Protein AF-A0A921KPH4-F1 (afdb_monomer_lite)

Radius of gyration: 18.88 Å; chains: 1; bounding box: 56×24×43 Å

Foldseek 3Di:
DVVVVVCCLPPVCCVVPVPQNDWDKAWADDDPPDADEDAFFDKDWFAWAWDQDPVRGIYIYGQDDDDCVSNVVGQKIWIGTHHYPPDPPDDDDDDDDDDDDDDPPPPPDDPGDMIIMTTD

pLDDT: mean 77.45, std 20.92, range [30.66, 96.31]

Structure (mmCIF, N/CA/C/O backbone):
data_AF-A0A921KPH4-F1
#
_entry.id   AF-A0A921KPH4-F1
#
loop_
_atom_site.group_PDB
_atom_site.id
_atom_site.type_symbol
_atom_site.label_atom_id
_atom_site.label_alt_id
_atom_site.label_comp_id
_atom_site.label_asym_id
_atom_site.label_entity_id
_atom_site.label_seq_id
_atom_site.pdbx_PDB_ins_code
_atom_site.Cartn_x
_atom_site.Cartn_y
_atom_site.Cartn_z
_atom_site.occupan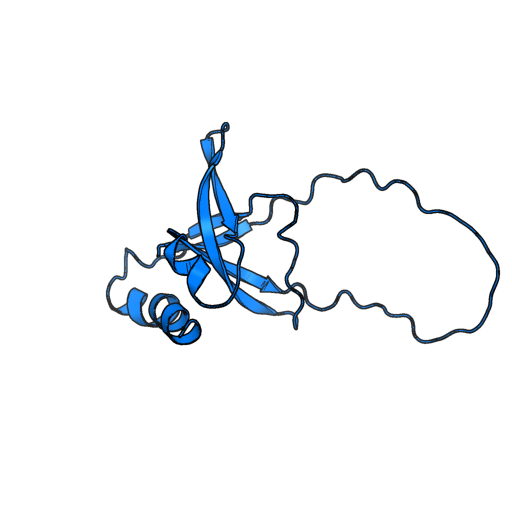cy
_atom_site.B_iso_or_equiv
_atom_site.auth_seq_id
_atom_site.auth_comp_id
_atom_site.auth_asym_id
_atom_site.auth_atom_id
_atom_site.pdbx_PDB_model_num
ATOM 1 N N . PRO A 1 1 ? 4.301 -9.906 -10.814 1.00 89.31 1 PRO A N 1
ATOM 2 C CA . PRO A 1 1 ? 2.930 -9.471 -10.438 1.00 89.31 1 PRO A CA 1
ATOM 3 C C . PRO A 1 1 ? 2.886 -8.147 -9.652 1.00 89.31 1 PRO A C 1
ATOM 5 O O . PRO A 1 1 ? 2.139 -7.268 -10.050 1.00 89.31 1 PRO A O 1
ATOM 8 N N . VAL A 1 2 ? 3.685 -7.966 -8.587 1.00 93.19 2 VAL A N 1
ATOM 9 C CA . VAL A 1 2 ? 3.639 -6.737 -7.756 1.00 93.19 2 VAL A CA 1
ATOM 10 C C . VAL A 1 2 ? 3.922 -5.466 -8.567 1.00 93.19 2 VAL A C 1
ATOM 12 O O . VAL A 1 2 ? 3.194 -4.497 -8.426 1.00 93.19 2 VAL A O 1
ATOM 15 N N . GLY A 1 3 ? 4.911 -5.482 -9.469 1.00 94.12 3 GLY A N 1
ATOM 16 C CA . GLY A 1 3 ? 5.204 -4.319 -10.318 1.00 94.12 3 GLY A CA 1
ATOM 17 C C . GLY A 1 3 ? 4.025 -3.881 -11.198 1.00 94.12 3 GLY A C 1
ATOM 18 O O . GLY A 1 3 ? 3.808 -2.689 -11.359 1.00 94.12 3 GLY A O 1
ATOM 19 N N . ALA A 1 4 ? 3.221 -4.825 -11.699 1.00 95.94 4 ALA A N 1
ATOM 20 C CA . ALA A 1 4 ? 2.027 -4.510 -12.487 1.00 95.94 4 ALA A CA 1
ATOM 21 C C . ALA A 1 4 ? 0.915 -3.892 -11.625 1.00 95.94 4 ALA A C 1
ATOM 23 O O . ALA A 1 4 ? 0.298 -2.918 -12.041 1.00 95.94 4 ALA A O 1
ATOM 24 N N . LEU A 1 5 ? 0.708 -4.408 -10.406 1.00 95.25 5 LEU A N 1
ATOM 25 C CA . LEU A 1 5 ? -0.206 -3.811 -9.426 1.00 95.25 5 LEU A CA 1
ATOM 26 C C . LEU A 1 5 ? 0.207 -2.364 -9.123 1.00 95.25 5 LEU A C 1
ATOM 28 O O . LEU A 1 5 ? -0.588 -1.443 -9.265 1.00 95.25 5 LEU A O 1
ATOM 32 N N . VAL A 1 6 ? 1.474 -2.157 -8.763 1.00 94.00 6 VAL A N 1
ATOM 33 C CA . VAL A 1 6 ? 2.022 -0.827 -8.461 1.00 94.00 6 VAL A CA 1
ATOM 34 C C . VAL A 1 6 ? 1.888 0.113 -9.659 1.00 94.00 6 VAL A C 1
ATOM 36 O O . VAL A 1 6 ? 1.404 1.230 -9.503 1.00 94.00 6 VAL A O 1
ATOM 39 N N . GLY A 1 7 ? 2.238 -0.350 -10.861 1.00 94.88 7 GLY A N 1
ATOM 40 C CA . GLY A 1 7 ? 2.103 0.440 -12.083 1.00 94.88 7 GLY A CA 1
ATOM 41 C C . GLY A 1 7 ? 0.655 0.831 -12.391 1.00 94.88 7 GLY A C 1
ATOM 42 O O . GLY A 1 7 ? 0.404 1.971 -12.776 1.00 94.88 7 GLY A O 1
ATOM 43 N N . TYR A 1 8 ? -0.304 -0.071 -12.159 1.00 94.25 8 TYR A N 1
ATOM 44 C CA . TYR A 1 8 ? -1.724 0.240 -12.308 1.00 94.25 8 TYR A CA 1
ATOM 45 C C . TYR A 1 8 ? -2.150 1.379 -11.373 1.00 94.25 8 TYR A C 1
ATOM 47 O O . TYR A 1 8 ? -2.708 2.366 -11.846 1.00 94.25 8 TYR A O 1
ATOM 55 N N . HIS A 1 9 ? -1.840 1.293 -10.075 1.00 92.88 9 HIS A N 1
ATOM 56 C CA . HIS A 1 9 ? -2.249 2.317 -9.106 1.00 92.88 9 HIS A CA 1
ATOM 57 C C . HIS A 1 9 ? -1.542 3.666 -9.305 1.00 92.88 9 HIS A C 1
ATOM 59 O O . HIS A 1 9 ? -2.159 4.698 -9.061 1.00 92.88 9 HIS A O 1
ATOM 65 N N . LEU A 1 10 ? -0.281 3.675 -9.755 1.00 91.81 10 LEU A N 1
ATOM 66 C CA . LEU A 1 10 ? 0.490 4.912 -9.932 1.00 91.81 10 LEU A CA 1
ATOM 67 C C . LEU A 1 10 ? 0.229 5.626 -11.256 1.00 91.81 10 LEU A C 1
ATOM 69 O O . LEU A 1 10 ? 0.263 6.852 -11.294 1.00 91.81 10 LEU A O 1
ATOM 73 N N . PHE A 1 11 ? 0.012 4.879 -12.338 1.00 91.94 11 PHE A N 1
ATOM 74 C CA . PHE A 1 11 ? 0.042 5.456 -13.683 1.00 91.94 11 PHE A CA 1
ATOM 75 C C . PHE A 1 11 ? -1.251 5.255 -14.459 1.00 91.94 11 PHE A C 1
ATOM 77 O O . PHE A 1 11 ? -1.608 6.111 -15.258 1.00 91.94 11 PHE A O 1
ATOM 84 N N . VAL A 1 12 ? -1.964 4.149 -14.238 1.00 93.62 12 VAL A N 1
ATOM 85 C CA . VAL A 1 12 ? -3.176 3.838 -15.009 1.00 93.62 12 VAL A CA 1
ATOM 86 C C . VAL A 1 12 ? -4.416 4.387 -14.314 1.00 93.62 12 VAL A C 1
ATOM 88 O O . VAL A 1 12 ? -5.188 5.121 -14.922 1.00 93.62 12 VAL A O 1
ATOM 91 N N . ARG A 1 13 ? -4.596 4.085 -13.024 1.00 91.94 13 ARG A N 1
ATOM 92 C CA . ARG A 1 13 ? -5.779 4.482 -12.255 1.00 91.94 13 ARG A CA 1
ATOM 93 C C . ARG A 1 13 ? -6.014 6.002 -12.244 1.00 91.94 13 ARG A C 1
ATOM 95 O O . ARG A 1 13 ? -7.153 6.377 -12.502 1.00 91.94 13 ARG A O 1
ATOM 102 N N . PRO A 1 14 ? -5.006 6.883 -12.061 1.00 90.00 14 PRO A N 1
ATOM 103 C CA . PRO A 1 14 ? -5.230 8.334 -12.101 1.00 90.00 14 PRO A CA 1
ATOM 104 C C . PRO A 1 14 ? -5.730 8.865 -13.449 1.00 90.00 14 PRO A C 1
ATOM 106 O O . PRO A 1 14 ? -6.342 9.928 -13.506 1.00 90.00 14 PRO A O 1
ATOM 109 N N . LEU A 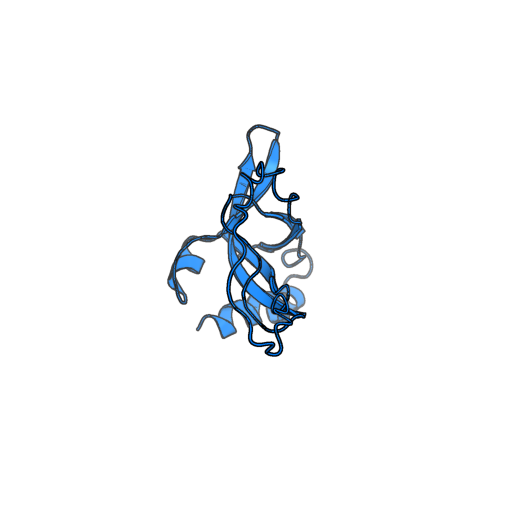1 15 ? -5.478 8.140 -14.544 1.00 90.12 15 LEU A N 1
ATOM 110 C CA . LEU A 1 15 ? -5.984 8.507 -15.868 1.00 90.12 15 LEU A CA 1
ATOM 111 C C . LEU A 1 15 ? -7.461 8.132 -16.045 1.00 90.12 15 LEU A C 1
ATOM 113 O O . LEU A 1 15 ? -8.145 8.757 -16.851 1.00 90.12 15 LEU A O 1
ATOM 117 N N . LEU A 1 16 ? -7.935 7.127 -15.304 1.00 89.94 16 LEU A N 1
ATOM 118 C CA . LEU A 1 16 ? -9.300 6.600 -15.377 1.00 89.94 16 LEU A CA 1
ATOM 119 C C . LEU A 1 16 ? -10.233 7.228 -14.333 1.00 89.94 16 LEU A C 1
ATOM 121 O O . LEU A 1 16 ? -11.399 7.471 -14.621 1.00 89.94 16 LEU A O 1
ATOM 125 N N . ASP A 1 17 ? -9.718 7.487 -13.133 1.00 82.81 17 ASP A N 1
ATOM 126 C CA . ASP A 1 17 ? -10.454 7.973 -11.967 1.00 82.81 17 ASP A CA 1
ATOM 127 C C . ASP A 1 17 ? -9.636 9.082 -11.294 1.00 82.81 17 ASP A C 1
ATOM 129 O O . ASP A 1 17 ? -8.839 8.843 -10.382 1.00 82.81 17 ASP A O 1
ATOM 133 N N . ARG A 1 18 ? -9.779 10.305 -11.823 1.00 70.44 18 ARG A N 1
ATOM 134 C CA . ARG A 1 18 ? -8.965 11.462 -11.413 1.00 70.44 18 ARG A CA 1
ATOM 135 C C . ARG A 1 18 ? -9.152 11.821 -9.941 1.00 70.44 18 ARG A C 1
ATOM 137 O O . ARG A 1 18 ? -8.191 12.251 -9.308 1.00 70.44 18 ARG A O 1
ATOM 144 N N . ASP A 1 19 ? -10.344 11.598 -9.398 1.00 69.19 19 ASP A N 1
ATOM 145 C CA . ASP A 1 19 ? -10.673 11.981 -8.027 1.00 69.19 19 ASP A CA 1
ATOM 146 C C . ASP A 1 19 ? -10.337 10.859 -7.031 1.00 69.19 19 ASP A C 1
ATOM 148 O O . ASP A 1 19 ? -9.757 11.120 -5.974 1.00 69.19 19 ASP A O 1
ATOM 152 N N . GLY A 1 20 ? -10.600 9.592 -7.378 1.00 67.12 20 GLY A N 1
ATOM 153 C CA . GLY A 1 20 ? -10.358 8.447 -6.493 1.00 67.12 20 GLY A CA 1
ATOM 154 C C . GLY A 1 20 ? -8.902 7.973 -6.399 1.00 67.12 20 GLY A C 1
ATOM 155 O O . GLY A 1 20 ? -8.600 7.103 -5.579 1.00 67.12 20 GLY A O 1
ATOM 156 N N . ALA A 1 21 ? -7.986 8.526 -7.200 1.00 70.69 21 ALA A N 1
ATOM 157 C CA . ALA A 1 21 ? -6.575 8.129 -7.232 1.00 70.69 21 ALA A CA 1
ATOM 158 C C . ALA A 1 21 ? -5.612 9.128 -6.563 1.00 70.69 21 ALA A C 1
ATOM 160 O O . ALA A 1 21 ? -4.394 8.951 -6.642 1.00 70.69 21 ALA A O 1
ATOM 161 N N . THR A 1 22 ? -6.124 10.177 -5.912 1.00 84.62 22 THR A N 1
ATOM 162 C CA . THR A 1 22 ? -5.273 11.233 -5.344 1.00 84.62 22 THR A CA 1
ATOM 163 C C . THR A 1 22 ? -4.464 10.710 -4.144 1.00 84.62 22 THR A C 1
ATOM 165 O O . THR A 1 22 ? -5.061 10.245 -3.166 1.00 84.62 22 THR A O 1
ATOM 168 N N . PRO A 1 23 ? -3.117 10.802 -4.160 1.00 89.69 23 PRO A N 1
ATOM 169 C CA . PRO A 1 23 ? -2.297 10.432 -3.012 1.00 89.69 23 PRO A CA 1
ATOM 170 C C . PRO A 1 23 ? -2.617 11.299 -1.791 1.00 89.69 23 PRO A C 1
ATOM 172 O O . PRO A 1 23 ? -2.652 12.527 -1.876 1.00 89.69 23 PRO A O 1
ATOM 175 N N . ARG A 1 24 ? -2.782 10.669 -0.628 1.00 91.50 24 ARG A N 1
ATOM 176 C CA . ARG A 1 24 ? -2.986 11.350 0.658 1.00 91.50 24 ARG A CA 1
ATOM 177 C C . ARG A 1 24 ? -1.714 11.293 1.489 1.00 91.50 24 ARG A C 1
ATOM 179 O O . ARG A 1 24 ? -1.011 10.285 1.491 1.00 91.50 24 ARG A O 1
ATOM 186 N N . ARG A 1 25 ? -1.411 12.372 2.210 1.00 92.75 25 ARG A N 1
ATOM 187 C CA . ARG A 1 25 ? -0.317 12.376 3.187 1.00 92.75 25 ARG A CA 1
ATOM 188 C C . ARG A 1 25 ? -0.826 11.832 4.516 1.00 92.75 25 ARG A C 1
ATOM 190 O O . ARG A 1 25 ? -1.861 12.288 4.987 1.00 92.75 25 ARG A O 1
ATOM 197 N N . MET A 1 26 ? -0.120 10.865 5.092 1.00 92.25 26 MET A N 1
ATOM 198 C CA . MET A 1 26 ? -0.487 10.216 6.357 1.00 92.25 26 MET A CA 1
ATOM 199 C C . MET A 1 26 ? 0.742 10.023 7.242 1.00 92.25 26 MET A C 1
ATOM 201 O O . MET A 1 26 ? 1.870 10.032 6.747 1.00 92.25 26 MET A O 1
ATOM 205 N N . LEU A 1 27 ? 0.528 9.835 8.543 1.00 92.38 27 LEU A N 1
ATOM 206 C CA . LEU A 1 27 ? 1.590 9.454 9.471 1.00 92.38 27 LEU A CA 1
ATOM 207 C C . LEU A 1 27 ? 1.837 7.946 9.393 1.00 92.38 27 LEU A C 1
ATOM 209 O O . LEU A 1 27 ? 0.893 7.158 9.354 1.00 92.38 27 LEU A O 1
ATOM 213 N N . LEU A 1 28 ? 3.103 7.545 9.375 1.00 90.94 28 LEU A N 1
ATOM 214 C CA . LEU A 1 28 ? 3.503 6.148 9.482 1.00 90.94 28 LEU A CA 1
ATOM 215 C C . LEU A 1 28 ? 3.462 5.723 10.956 1.00 90.94 28 LEU A C 1
ATOM 217 O O . LEU A 1 28 ? 4.124 6.336 11.791 1.00 90.94 28 LEU A O 1
ATOM 221 N N . GLY A 1 29 ? 2.672 4.700 11.274 1.00 87.88 29 GLY A N 1
ATOM 222 C CA . GLY A 1 29 ? 2.511 4.185 12.633 1.00 87.88 29 GLY A CA 1
ATOM 223 C C . GLY A 1 29 ? 3.317 2.910 12.884 1.00 87.88 29 GLY A C 1
ATOM 224 O O . GLY A 1 29 ? 3.349 2.028 12.033 1.00 87.88 29 GLY A O 1
ATOM 225 N N . GLY A 1 30 ? 3.874 2.779 14.093 1.00 77.38 30 GLY A N 1
ATOM 226 C CA . GLY A 1 30 ? 4.597 1.588 14.556 1.00 77.38 30 GLY A CA 1
ATOM 227 C C . GLY A 1 30 ? 6.108 1.795 14.695 1.00 77.38 30 GLY A C 1
ATOM 228 O O . GLY A 1 30 ? 6.748 2.459 13.884 1.00 77.38 30 GLY A O 1
ATOM 229 N N . GLU A 1 31 ? 6.685 1.208 15.742 1.00 56.94 31 GLU A N 1
ATOM 230 C CA . GLU A 1 31 ? 8.124 1.232 16.014 1.00 56.94 31 GLU A CA 1
ATOM 231 C C . GLU A 1 31 ? 8.780 0.055 15.270 1.00 56.94 31 GLU A C 1
ATOM 233 O O . GLU A 1 31 ? 8.471 -1.106 15.533 1.00 56.94 31 GLU A O 1
ATOM 238 N N . GLY A 1 32 ? 9.615 0.344 14.265 1.00 57.12 32 GLY A N 1
ATOM 239 C CA . GLY A 1 32 ? 10.260 -0.676 13.418 1.00 57.12 32 GLY A CA 1
ATOM 240 C C . GLY A 1 32 ? 10.148 -0.447 11.907 1.00 57.12 32 GLY A C 1
ATOM 241 O O . GLY A 1 32 ? 10.898 -1.056 11.144 1.00 57.12 32 GLY A O 1
ATOM 242 N N . ASP A 1 33 ? 9.309 0.492 11.464 1.00 63.16 33 ASP A N 1
ATOM 243 C CA . ASP A 1 33 ? 9.162 0.859 10.046 1.00 63.16 33 ASP A CA 1
ATOM 244 C C . ASP A 1 33 ? 10.206 1.908 9.612 1.00 63.16 33 ASP A C 1
ATOM 246 O O . ASP A 1 33 ? 9.919 2.917 8.961 1.00 63.16 33 ASP A O 1
ATOM 250 N N . GLY A 1 34 ? 11.458 1.661 10.011 1.00 61.28 34 GLY A N 1
ATOM 251 C CA . GLY A 1 34 ? 12.606 2.509 9.717 1.00 61.28 34 GLY A CA 1
ATOM 252 C C . GLY A 1 34 ? 12.870 2.678 8.213 1.00 61.28 34 GLY A C 1
ATOM 253 O O . GLY A 1 34 ? 12.299 1.974 7.371 1.00 61.28 34 GLY A O 1
ATOM 254 N N . PRO A 1 35 ? 13.747 3.625 7.836 1.00 62.59 35 PRO A N 1
ATOM 255 C CA . PRO A 1 35 ? 14.089 3.864 6.442 1.00 62.59 35 PRO A CA 1
ATOM 256 C C . PRO A 1 35 ? 14.537 2.580 5.747 1.00 62.59 35 PRO A C 1
ATOM 258 O O . PRO A 1 35 ? 15.332 1.794 6.267 1.00 62.59 35 PRO A O 1
ATOM 261 N N . ARG A 1 36 ? 14.002 2.362 4.543 1.00 74.94 36 ARG A N 1
ATOM 262 C CA . ARG A 1 36 ? 14.407 1.225 3.727 1.00 74.94 36 ARG A CA 1
ATOM 263 C C . ARG A 1 36 ? 15.855 1.409 3.295 1.00 74.94 36 ARG A C 1
ATOM 265 O O . ARG A 1 36 ? 16.300 2.514 2.989 1.00 74.94 36 ARG A O 1
ATOM 272 N N . ARG A 1 37 ? 16.580 0.291 3.302 1.00 72.00 37 ARG A N 1
ATOM 273 C CA . ARG A 1 37 ? 17.921 0.218 2.734 1.00 72.00 37 ARG A CA 1
ATOM 274 C C . ARG A 1 37 ? 17.793 0.234 1.218 1.00 72.00 37 ARG A C 1
ATOM 276 O O . ARG A 1 37 ? 17.093 -0.601 0.648 1.00 72.00 37 ARG A O 1
ATOM 283 N N . GLY A 1 38 ? 18.502 1.157 0.595 1.00 77.81 38 GLY A N 1
ATOM 284 C CA . GLY A 1 38 ? 18.545 1.332 -0.846 1.00 77.81 38 GLY A CA 1
ATOM 285 C C . GLY A 1 38 ? 19.270 2.629 -1.189 1.00 77.81 38 GLY A C 1
ATOM 286 O O . GLY A 1 38 ? 19.556 3.420 -0.285 1.00 77.81 38 GLY A O 1
ATOM 287 N N . PRO A 1 39 ? 19.579 2.859 -2.473 1.00 80.31 39 PRO A N 1
ATOM 288 C CA . PRO A 1 39 ? 20.069 4.152 -2.927 1.00 80.31 39 PRO A CA 1
ATOM 289 C C . PRO A 1 39 ? 19.110 5.271 -2.506 1.00 80.31 39 PRO A C 1
ATOM 291 O O . PRO A 1 39 ? 17.886 5.091 -2.555 1.00 80.31 39 PRO A O 1
ATOM 294 N N . ALA A 1 40 ? 19.664 6.414 -2.101 1.00 82.25 40 ALA A N 1
ATOM 295 C CA . ALA A 1 40 ? 18.876 7.602 -1.787 1.00 82.25 40 ALA A CA 1
ATOM 296 C C . ALA A 1 40 ? 17.971 7.965 -2.976 1.00 82.25 40 ALA A C 1
ATOM 298 O O . ALA A 1 40 ? 18.356 7.774 -4.131 1.00 82.25 40 ALA A O 1
ATOM 299 N N . GLY A 1 41 ? 16.751 8.426 -2.699 1.00 81.94 41 GLY A N 1
ATOM 300 C CA . GLY A 1 41 ? 15.761 8.734 -3.737 1.00 81.94 41 GLY A CA 1
ATOM 301 C C . GLY A 1 41 ? 14.990 7.526 -4.278 1.00 81.94 41 GLY A C 1
ATOM 302 O O . GLY A 1 41 ? 14.053 7.694 -5.057 1.00 81.94 41 GLY A O 1
ATOM 303 N N . THR A 1 42 ? 15.318 6.294 -3.864 1.00 88.50 42 THR A N 1
ATOM 304 C CA . THR A 1 42 ? 14.514 5.121 -4.246 1.00 88.50 42 THR A CA 1
ATOM 305 C C . THR A 1 42 ? 13.184 5.132 -3.500 1.00 88.50 42 THR A C 1
ATOM 307 O O . THR A 1 42 ? 13.159 5.025 -2.274 1.00 88.50 42 THR A O 1
ATOM 310 N N . VAL A 1 43 ? 12.071 5.186 -4.234 1.00 89.25 43 VAL A N 1
ATOM 311 C CA . VAL A 1 43 ? 10.721 5.080 -3.666 1.00 89.25 43 VAL A CA 1
ATOM 312 C C . VAL A 1 43 ? 10.256 3.626 -3.677 1.00 89.25 43 VAL A C 1
ATOM 314 O O . VAL A 1 43 ? 10.193 2.974 -4.718 1.00 89.25 43 VAL A O 1
ATOM 317 N N . HIS A 1 44 ? 9.890 3.119 -2.505 1.00 90.88 44 HIS A N 1
ATOM 318 C CA . HIS A 1 44 ? 9.299 1.802 -2.326 1.00 90.88 44 HIS A CA 1
ATOM 319 C C . HIS A 1 44 ? 7.781 1.908 -2.222 1.00 90.88 44 HIS A C 1
ATOM 321 O O . HIS A 1 44 ? 7.270 2.622 -1.365 1.00 90.88 44 HIS A O 1
ATOM 327 N N . ALA A 1 45 ? 7.074 1.130 -3.039 1.00 93.25 45 ALA A N 1
ATOM 328 C CA . ALA A 1 45 ? 5.657 0.853 -2.846 1.00 93.25 45 ALA A CA 1
ATOM 329 C C . ALA A 1 45 ? 5.497 -0.323 -1.873 1.00 93.25 45 ALA A C 1
ATOM 331 O O . ALA A 1 45 ? 6.033 -1.412 -2.113 1.00 93.25 45 ALA A O 1
ATOM 332 N N . LEU A 1 46 ? 4.796 -0.091 -0.765 1.00 94.25 46 LEU A N 1
ATOM 333 C CA . LEU A 1 46 ? 4.627 -1.042 0.327 1.00 94.25 46 LEU A CA 1
ATOM 334 C C . LEU A 1 46 ? 3.139 -1.233 0.665 1.00 94.25 46 LEU A C 1
ATOM 336 O O . LEU A 1 46 ? 2.368 -0.281 0.592 1.00 94.25 46 LEU A O 1
ATOM 340 N N . PRO A 1 47 ? 2.721 -2.445 1.054 1.00 95.75 47 PRO A N 1
ATOM 341 C CA . PRO A 1 47 ? 1.357 -2.713 1.495 1.00 95.75 47 PRO A CA 1
ATOM 342 C C . PRO A 1 47 ? 1.126 -2.084 2.876 1.00 95.75 47 PRO A C 1
ATOM 344 O O . PRO A 1 47 ? 1.917 -2.301 3.796 1.00 95.75 47 PRO A O 1
ATOM 347 N N . GLY A 1 48 ? 0.046 -1.324 3.028 1.00 94.88 48 GLY A N 1
ATOM 348 C CA . GLY A 1 48 ? -0.314 -0.637 4.265 1.00 94.88 48 GLY A CA 1
ATOM 349 C C . GLY A 1 48 ? -1.764 -0.867 4.676 1.00 94.88 48 GLY A C 1
ATOM 350 O O . GLY A 1 48 ? -2.612 -1.228 3.857 1.00 94.88 48 GLY A O 1
ATOM 351 N N . ARG A 1 49 ? -2.036 -0.653 5.963 1.00 95.25 49 ARG A N 1
ATOM 352 C CA . ARG A 1 49 ? -3.383 -0.610 6.522 1.00 95.25 49 ARG A CA 1
ATOM 353 C C . ARG A 1 49 ? -3.612 0.722 7.215 1.00 95.25 49 ARG A C 1
ATOM 355 O O . ARG A 1 49 ? -2.824 1.094 8.086 1.00 95.25 49 ARG A O 1
ATOM 362 N N . ARG A 1 50 ? -4.650 1.448 6.812 1.00 94.62 50 ARG A N 1
ATOM 363 C CA . ARG A 1 50 ? -5.047 2.696 7.472 1.00 94.62 50 ARG A CA 1
ATOM 364 C C . ARG A 1 50 ? -5.740 2.384 8.789 1.00 94.62 50 ARG A C 1
ATOM 366 O O . ARG A 1 50 ? -6.545 1.459 8.876 1.00 94.62 50 ARG A O 1
ATOM 373 N N . GLU A 1 51 ? -5.433 3.174 9.803 1.00 93.81 51 GLU A N 1
ATOM 374 C CA . GLU A 1 51 ? -6.009 3.065 11.136 1.00 93.81 51 GLU A CA 1
ATOM 375 C C . GLU A 1 51 ? -6.284 4.462 11.690 1.00 93.81 51 GLU A C 1
ATOM 377 O O . GLU A 1 51 ? -5.545 5.408 11.420 1.00 93.81 51 GLU A O 1
ATOM 382 N N . VAL A 1 52 ? -7.342 4.585 12.487 1.00 92.06 52 VAL A N 1
ATOM 383 C CA . VAL A 1 52 ? -7.592 5.776 13.303 1.00 92.06 52 VAL A CA 1
ATOM 384 C C . VAL A 1 52 ? -7.131 5.437 14.714 1.00 92.06 52 VAL A C 1
ATOM 386 O O . VAL A 1 52 ? -7.637 4.486 15.312 1.00 92.06 52 VAL A O 1
ATOM 389 N N . VAL A 1 53 ? -6.136 6.159 15.227 1.00 89.12 53 VAL A N 1
ATOM 390 C CA . VAL A 1 53 ? -5.649 5.955 16.602 1.00 89.12 53 VAL A CA 1
ATOM 391 C C . VAL A 1 53 ? -6.588 6.613 17.616 1.00 89.12 53 VAL A C 1
ATOM 393 O O . VAL A 1 53 ? -7.446 7.409 17.240 1.00 89.12 53 VAL A O 1
ATOM 396 N N . ALA A 1 54 ? -6.433 6.284 18.904 1.00 86.50 54 ALA A N 1
ATOM 397 C CA . ALA A 1 54 ? -7.302 6.762 19.990 1.00 86.50 54 ALA A CA 1
ATOM 398 C C . ALA A 1 54 ? -7.477 8.295 20.010 1.00 86.50 54 ALA A C 1
ATOM 400 O O . ALA A 1 54 ? -8.551 8.796 20.325 1.00 86.50 54 ALA A O 1
ATOM 401 N N . ASP A 1 55 ? -6.444 9.022 19.592 1.00 87.81 55 ASP A N 1
ATOM 402 C CA . ASP A 1 55 ? -6.392 10.483 19.528 1.00 87.81 55 ASP A CA 1
ATOM 403 C C . ASP A 1 55 ? -7.156 11.068 18.316 1.00 87.81 55 ASP A C 1
ATOM 405 O O . ASP A 1 55 ? -7.082 12.266 18.051 1.00 87.81 55 ASP A O 1
ATOM 409 N N . GLY A 1 56 ? -7.820 10.229 17.514 1.00 88.31 56 GLY A N 1
ATOM 410 C CA . GLY A 1 56 ? -8.548 10.615 16.300 1.00 88.31 56 GLY A CA 1
ATOM 411 C C . GLY A 1 56 ? -7.670 10.854 15.067 1.00 88.31 56 GLY A C 1
ATOM 412 O O . GLY A 1 56 ? -8.187 11.159 13.993 1.00 88.31 56 GLY A O 1
ATOM 413 N N . ARG A 1 57 ? -6.346 10.710 15.187 1.00 89.06 57 ARG A N 1
ATOM 414 C CA . ARG A 1 57 ? -5.405 10.875 14.069 1.00 89.06 57 ARG A CA 1
ATOM 415 C C . ARG A 1 57 ? -5.446 9.662 13.137 1.00 89.06 57 ARG A C 1
ATOM 417 O O . ARG A 1 57 ? -5.490 8.521 13.593 1.00 89.06 57 ARG A O 1
ATOM 424 N N . GLU A 1 58 ? -5.385 9.902 11.830 1.00 91.75 58 GLU A N 1
ATOM 425 C CA . GLU A 1 58 ? -5.224 8.831 10.843 1.00 91.75 58 GLU A CA 1
ATOM 426 C C . GLU A 1 58 ? -3.739 8.473 10.681 1.00 91.75 58 GLU A C 1
ATOM 428 O O . GLU A 1 58 ? -2.901 9.330 10.385 1.00 91.75 58 GLU A O 1
ATOM 433 N N . VAL A 1 59 ? -3.422 7.189 10.823 1.00 93.75 59 VAL A N 1
ATOM 434 C CA . VAL A 1 59 ? -2.091 6.623 10.579 1.00 93.75 59 VAL A CA 1
ATOM 435 C C . VAL A 1 59 ? -2.177 5.501 9.549 1.00 93.75 59 VAL A C 1
ATOM 437 O O . VAL A 1 59 ? -3.245 4.949 9.284 1.00 93.75 59 VAL A O 1
ATOM 440 N N . VAL A 1 60 ? -1.044 5.137 8.964 1.00 94.38 60 VAL A N 1
ATOM 441 C CA . VAL A 1 60 ? -0.903 3.926 8.156 1.00 94.38 60 VAL A CA 1
ATOM 442 C C . VAL A 1 60 ? 0.160 3.029 8.776 1.00 94.38 60 VAL A C 1
ATOM 444 O O . VAL A 1 60 ? 1.245 3.498 9.108 1.00 94.38 60 VAL A O 1
ATOM 447 N N . ARG A 1 61 ? -0.142 1.741 8.937 1.00 93.44 61 ARG A N 1
ATOM 448 C CA . ARG A 1 61 ? 0.819 0.723 9.389 1.00 93.44 61 ARG A CA 1
ATOM 449 C C . ARG A 1 61 ? 1.215 -0.174 8.233 1.00 93.44 61 ARG A C 1
ATOM 451 O O . ARG A 1 61 ? 0.362 -0.529 7.416 1.00 93.44 61 ARG A O 1
ATOM 458 N N . LEU A 1 62 ? 2.479 -0.580 8.154 1.00 93.00 62 LEU A N 1
ATOM 459 C CA . LEU A 1 62 ? 2.898 -1.528 7.124 1.00 93.00 62 LEU A CA 1
ATOM 460 C C . LEU A 1 62 ? 2.352 -2.933 7.407 1.00 93.00 62 LEU A C 1
ATOM 462 O O . LEU A 1 62 ? 2.386 -3.432 8.530 1.00 93.00 62 LEU A O 1
ATOM 466 N N . VAL A 1 63 ? 1.873 -3.607 6.360 1.00 93.56 63 VAL A N 1
ATOM 467 C CA . VAL A 1 63 ? 1.434 -5.003 6.449 1.00 93.56 63 VAL A CA 1
ATOM 468 C C . VAL A 1 63 ? 2.644 -5.917 6.226 1.00 93.56 63 VAL A C 1
ATOM 470 O O . VAL A 1 63 ? 3.222 -5.915 5.133 1.00 93.56 63 VAL A O 1
ATOM 473 N N . PRO A 1 64 ? 3.035 -6.752 7.206 1.00 90.31 64 PRO A N 1
ATOM 474 C CA . PRO A 1 64 ? 4.206 -7.603 7.066 1.00 90.31 64 PRO A CA 1
ATOM 475 C C . PRO A 1 64 ? 3.992 -8.728 6.045 1.00 90.31 64 PRO A C 1
ATOM 477 O O . PRO A 1 64 ? 2.893 -9.265 5.853 1.00 90.31 64 PRO A O 1
ATOM 480 N N . GLY A 1 65 ? 5.096 -9.134 5.419 1.00 88.88 65 GLY A N 1
ATOM 481 C CA . GLY A 1 65 ? 5.183 -10.293 4.537 1.00 88.88 65 GLY A CA 1
ATOM 482 C C . GLY A 1 65 ? 6.014 -10.019 3.287 1.00 88.88 65 GLY A C 1
ATOM 483 O O . GLY A 1 65 ? 6.785 -9.064 3.225 1.00 88.88 65 GLY A O 1
ATOM 484 N N . ARG A 1 66 ? 5.890 -10.895 2.285 1.00 86.06 66 ARG A N 1
ATOM 485 C CA . ARG A 1 66 ? 6.712 -10.859 1.067 1.00 86.06 66 ARG A CA 1
ATOM 486 C C . ARG A 1 66 ? 5.881 -11.048 -0.192 1.00 86.06 66 ARG A C 1
ATOM 488 O O . ARG A 1 66 ? 4.881 -11.765 -0.181 1.00 86.06 66 ARG A O 1
ATOM 495 N N . ARG A 1 67 ? 6.386 -10.511 -1.307 1.00 88.38 67 ARG A N 1
ATOM 496 C CA . ARG A 1 67 ? 5.774 -10.637 -2.639 1.00 88.38 67 ARG A CA 1
ATOM 497 C C . ARG A 1 67 ? 4.343 -10.075 -2.625 1.00 88.38 67 ARG A C 1
ATOM 499 O O . ARG A 1 67 ? 4.112 -9.028 -2.036 1.00 88.38 67 ARG A O 1
ATOM 506 N N . LEU A 1 68 ? 3.408 -10.731 -3.308 1.00 93.19 68 LEU A N 1
ATOM 507 C CA . LEU A 1 68 ? 2.058 -10.213 -3.527 1.00 93.19 68 LEU A CA 1
ATOM 508 C C . LEU A 1 68 ? 1.120 -10.398 -2.324 1.00 93.19 68 LEU A C 1
ATOM 510 O O . LEU A 1 68 ? 0.248 -9.567 -2.117 1.00 93.19 68 LEU A O 1
ATOM 514 N N . ALA A 1 69 ? 1.299 -11.454 -1.525 1.00 94.12 69 ALA A N 1
ATOM 515 C CA . ALA A 1 69 ? 0.331 -11.860 -0.499 1.00 94.12 69 ALA A CA 1
ATOM 516 C C . ALA A 1 69 ? -0.098 -10.747 0.488 1.00 94.12 69 ALA A C 1
ATOM 518 O O . ALA A 1 69 ? -1.287 -10.659 0.786 1.00 94.12 69 ALA A O 1
ATOM 519 N N . PRO A 1 70 ? 0.796 -9.866 0.978 1.00 94.38 70 PRO A N 1
ATOM 520 C CA . PRO A 1 70 ? 0.398 -8.789 1.886 1.00 94.38 70 PRO A CA 1
ATOM 521 C C . PRO A 1 70 ? -0.589 -7.785 1.281 1.00 94.38 70 PRO A C 1
ATOM 523 O O . PRO A 1 70 ? -1.433 -7.271 2.007 1.00 94.38 70 PRO A O 1
ATOM 526 N N . TYR A 1 71 ? -0.521 -7.545 -0.033 1.00 94.19 71 TYR A N 1
ATOM 527 C CA . TYR A 1 71 ? -1.392 -6.588 -0.718 1.00 94.19 71 TYR A CA 1
ATOM 528 C C . TYR A 1 71 ? -2.863 -7.019 -0.718 1.00 94.19 71 TYR A C 1
ATOM 530 O O . TYR A 1 71 ? -3.730 -6.164 -0.775 1.00 94.19 71 TYR A O 1
ATOM 538 N N . GLY A 1 72 ? -3.162 -8.316 -0.574 1.00 94.56 72 GLY A N 1
ATOM 539 C CA . GLY A 1 72 ? -4.544 -8.793 -0.432 1.00 94.56 72 GLY A CA 1
ATOM 540 C C . GLY A 1 72 ? -5.179 -8.504 0.935 1.00 94.56 72 GLY A C 1
ATOM 541 O O . GLY A 1 72 ? -6.377 -8.688 1.100 1.00 94.56 72 GLY A O 1
ATOM 542 N N . ARG A 1 73 ? -4.384 -8.085 1.929 1.00 93.06 73 ARG A N 1
ATOM 543 C CA . ARG A 1 73 ? -4.849 -7.697 3.277 1.00 93.06 73 ARG A CA 1
ATOM 544 C C . ARG A 1 73 ? -4.707 -6.194 3.537 1.00 93.06 73 ARG A C 1
ATOM 546 O O . ARG A 1 73 ? -5.114 -5.721 4.597 1.00 93.06 73 ARG A O 1
ATOM 553 N N . ALA A 1 74 ? -4.073 -5.486 2.609 1.00 96.31 74 ALA A N 1
ATOM 554 C CA . ALA A 1 74 ? -3.835 -4.055 2.658 1.00 96.31 74 ALA A CA 1
ATOM 555 C C . ALA A 1 74 ? -5.035 -3.311 2.066 1.00 96.31 74 ALA A C 1
ATOM 557 O O . ALA A 1 74 ? -5.643 -3.787 1.113 1.00 96.31 74 ALA A O 1
ATOM 558 N N . ASP A 1 75 ? -5.344 -2.137 2.608 1.00 96.00 75 ASP A N 1
ATOM 559 C CA . ASP A 1 75 ? -6.313 -1.195 2.028 1.00 96.00 75 ASP A CA 1
ATOM 560 C C . ASP A 1 75 ? -5.618 0.051 1.446 1.00 96.00 75 ASP A C 1
ATOM 562 O O . ASP A 1 75 ? -6.262 0.988 0.969 1.00 96.00 75 ASP A O 1
ATOM 566 N N . ALA A 1 76 ? -4.286 0.060 1.508 1.00 95.56 76 ALA A N 1
ATOM 567 C CA . ALA A 1 76 ? -3.449 1.172 1.122 1.00 95.56 76 ALA A CA 1
ATOM 568 C C . ALA A 1 76 ? -2.099 0.717 0.547 1.00 95.56 76 ALA A C 1
ATOM 570 O O . ALA A 1 76 ? -1.534 -0.308 0.934 1.00 95.56 76 ALA A O 1
ATOM 571 N N . MET A 1 77 ? -1.550 1.529 -0.355 1.00 95.62 77 MET A N 1
ATOM 572 C CA . MET A 1 77 ? -0.171 1.458 -0.826 1.00 95.62 77 MET A CA 1
ATOM 573 C C . MET A 1 77 ? 0.601 2.661 -0.290 1.00 95.62 77 MET A C 1
ATOM 575 O O . MET A 1 77 ? 0.271 3.803 -0.599 1.00 95.62 77 MET A O 1
ATOM 579 N N . VAL A 1 78 ? 1.634 2.396 0.502 1.00 94.88 78 VAL A N 1
ATOM 580 C CA . VAL A 1 78 ? 2.526 3.397 1.092 1.00 94.88 78 VAL A CA 1
ATOM 581 C C . VAL A 1 78 ? 3.717 3.612 0.169 1.00 94.88 78 VAL A C 1
ATOM 583 O O . VAL A 1 78 ? 4.389 2.652 -0.206 1.00 94.88 78 VAL A O 1
ATOM 586 N N . LEU A 1 79 ? 3.992 4.866 -0.174 1.00 93.81 79 LEU A N 1
ATOM 587 C CA . LEU A 1 79 ? 5.175 5.278 -0.918 1.00 93.81 79 LEU A CA 1
ATOM 588 C C . LEU A 1 79 ? 6.216 5.794 0.076 1.00 93.81 79 LEU A C 1
ATOM 590 O O . LEU A 1 79 ? 6.037 6.844 0.696 1.00 93.81 79 LEU A O 1
ATOM 594 N N . LEU A 1 80 ? 7.288 5.023 0.244 1.00 90.88 80 LEU A N 1
ATOM 595 C CA . LEU A 1 80 ? 8.335 5.283 1.224 1.00 90.88 80 LEU A CA 1
ATOM 596 C C . LEU A 1 80 ? 9.683 5.473 0.536 1.00 90.88 80 LEU A C 1
ATOM 598 O O . LEU A 1 80 ? 10.182 4.565 -0.127 1.00 90.88 80 LEU A O 1
ATOM 602 N N . GLU A 1 81 ? 10.296 6.631 0.737 1.00 87.94 81 GLU A N 1
ATOM 603 C CA . GLU A 1 81 ? 11.629 6.921 0.217 1.00 87.94 81 GLU A CA 1
ATOM 604 C C . GLU A 1 81 ? 12.728 6.272 1.078 1.00 87.94 81 GLU A C 1
ATOM 606 O O . GLU A 1 81 ? 12.692 6.304 2.317 1.00 87.94 81 GLU A O 1
ATOM 611 N N . SER A 1 82 ? 13.711 5.666 0.416 1.00 85.56 82 SER A N 1
ATOM 612 C CA . SER A 1 82 ? 14.945 5.192 1.039 1.00 85.56 82 SER A CA 1
ATOM 613 C C . SER A 1 82 ? 15.817 6.371 1.456 1.00 85.56 82 SER A C 1
ATOM 615 O O . SER A 1 82 ? 16.081 7.264 0.658 1.00 85.56 82 SER A O 1
ATOM 617 N N . ALA A 1 83 ? 16.333 6.333 2.685 1.00 77.12 83 ALA A N 1
ATOM 618 C CA . ALA A 1 83 ? 17.190 7.394 3.223 1.00 77.12 83 ALA A CA 1
ATOM 619 C C . ALA A 1 83 ? 18.637 7.361 2.683 1.00 77.12 83 ALA A C 1
ATOM 621 O O . ALA A 1 83 ? 19.472 8.142 3.123 1.00 77.12 83 ALA A O 1
ATOM 622 N N . GLY A 1 84 ? 18.946 6.461 1.742 1.00 66.00 84 GLY A N 1
ATOM 623 C CA . GLY A 1 84 ? 20.318 6.181 1.331 1.00 66.00 84 GLY A CA 1
ATOM 624 C C . GLY A 1 84 ? 21.085 5.347 2.363 1.00 66.00 84 GLY A C 1
ATOM 625 O O . GLY A 1 84 ? 20.592 5.090 3.466 1.00 66.00 84 GLY A O 1
ATOM 626 N N . PRO A 1 85 ? 22.292 4.874 2.020 1.00 63.41 85 PRO A N 1
ATOM 627 C CA . PRO A 1 85 ? 23.209 4.352 3.021 1.00 63.41 85 PRO A CA 1
ATOM 628 C C . PRO A 1 85 ? 23.594 5.484 3.982 1.00 63.41 85 PRO A C 1
ATOM 630 O O . PRO A 1 85 ? 24.026 6.550 3.549 1.00 63.41 85 PRO A O 1
ATOM 633 N N . VAL A 1 86 ? 23.464 5.248 5.289 1.00 58.56 86 VAL A N 1
ATOM 634 C CA . VAL A 1 86 ? 24.147 6.080 6.286 1.00 58.56 86 VAL A CA 1
ATOM 635 C C . VAL A 1 86 ? 25.632 5.819 6.067 1.00 58.56 86 VAL A C 1
ATOM 637 O O . VAL A 1 86 ? 26.091 4.699 6.286 1.00 58.56 86 VAL A O 1
ATOM 640 N N . GLY A 1 87 ? 26.349 6.792 5.508 1.00 46.94 87 GLY A N 1
ATOM 641 C CA . GLY A 1 87 ? 27.765 6.649 5.198 1.00 46.94 87 GLY A CA 1
ATOM 642 C C . GLY A 1 87 ? 28.556 6.335 6.463 1.00 46.94 87 GLY A C 1
ATOM 643 O O . GLY A 1 87 ? 28.762 7.214 7.292 1.00 46.94 87 GLY A O 1
ATOM 644 N N . GLY A 1 88 ? 29.000 5.087 6.602 1.00 45.88 88 GLY A N 1
ATOM 645 C CA . GLY A 1 88 ? 30.165 4.761 7.409 1.00 45.88 88 GLY A CA 1
ATOM 646 C C . GLY A 1 88 ? 31.388 5.209 6.627 1.00 45.88 88 GLY A C 1
ATOM 647 O O . GLY A 1 88 ? 31.899 4.455 5.804 1.00 45.88 88 GLY A O 1
ATOM 648 N N . ALA A 1 89 ? 31.799 6.457 6.824 1.00 49.06 89 ALA A N 1
ATOM 649 C CA . ALA A 1 89 ? 33.150 6.871 6.498 1.00 49.06 89 ALA A CA 1
ATOM 650 C C . ALA A 1 89 ? 34.058 6.362 7.624 1.00 49.06 89 ALA A C 1
ATOM 652 O O . ALA A 1 89 ? 34.312 7.086 8.576 1.00 49.06 89 ALA A O 1
ATOM 653 N N . ASP A 1 90 ? 34.487 5.108 7.521 1.00 45.25 90 ASP A N 1
ATOM 654 C CA . ASP A 1 90 ? 35.694 4.624 8.189 1.00 45.25 90 ASP A CA 1
ATOM 655 C C . ASP A 1 90 ? 36.601 4.064 7.092 1.00 45.25 90 ASP A C 1
ATOM 657 O O . ASP A 1 90 ? 36.627 2.866 6.802 1.00 45.25 90 ASP A O 1
ATOM 661 N N . ASP A 1 91 ? 37.313 4.980 6.437 1.00 49.34 91 ASP A N 1
ATOM 662 C CA . ASP A 1 91 ? 38.536 4.638 5.726 1.00 49.34 91 ASP A CA 1
ATOM 663 C C . ASP A 1 91 ? 39.620 4.355 6.775 1.00 49.34 91 ASP A C 1
ATOM 665 O O . ASP A 1 91 ? 39.804 5.100 7.737 1.00 49.34 91 ASP A O 1
ATOM 669 N N . GLY A 1 92 ? 40.302 3.225 6.605 1.00 46.09 92 GLY A N 1
ATOM 670 C CA . GLY A 1 92 ? 41.139 2.598 7.620 1.00 46.09 92 GLY A CA 1
ATOM 671 C C . GLY A 1 92 ? 42.221 3.481 8.251 1.00 46.09 92 GLY A C 1
ATOM 672 O O . GLY A 1 92 ? 43.028 4.112 7.572 1.00 46.09 92 GLY A O 1
ATOM 673 N N . GLY A 1 93 ? 42.318 3.383 9.577 1.00 32.94 93 GLY A N 1
ATOM 674 C CA . GLY A 1 93 ? 43.474 3.7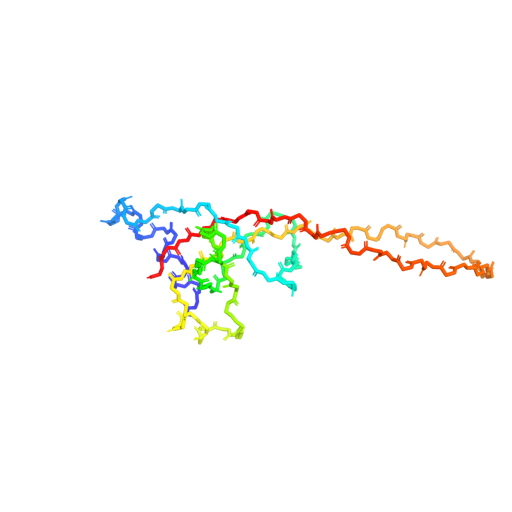80 10.374 1.00 32.94 93 GLY A CA 1
ATOM 675 C C . GLY A 1 93 ? 43.706 2.754 11.482 1.00 32.94 93 GLY A C 1
ATOM 676 O O . GLY A 1 93 ? 42.874 2.582 12.365 1.00 32.94 93 GLY A O 1
ATOM 677 N N . ALA A 1 94 ? 44.817 2.025 11.411 1.00 44.00 94 ALA A N 1
ATOM 678 C CA . ALA A 1 94 ? 45.215 1.039 12.408 1.00 44.00 94 ALA A CA 1
ATOM 679 C C . ALA A 1 94 ? 45.520 1.680 13.779 1.00 44.00 94 ALA A C 1
ATOM 681 O O . ALA A 1 94 ? 46.276 2.646 13.853 1.00 44.00 94 ALA A O 1
ATOM 682 N N . GLY A 1 95 ? 45.019 1.071 14.861 1.00 33.72 95 GLY A N 1
ATOM 683 C CA . GLY A 1 95 ? 45.477 1.303 16.238 1.00 33.72 95 GLY A CA 1
ATOM 684 C C . GLY A 1 95 ? 44.483 0.797 17.299 1.00 33.72 95 GLY A C 1
ATOM 685 O O . GLY A 1 95 ? 43.335 1.233 17.278 1.00 33.72 95 GLY A O 1
ATOM 686 N N . PRO A 1 96 ? 44.862 -0.125 18.210 1.00 52.81 96 PRO A N 1
ATOM 687 C CA . PRO A 1 96 ? 43.981 -0.614 19.270 1.00 52.81 96 PRO A CA 1
ATOM 688 C C . PRO A 1 96 ? 44.095 0.227 20.559 1.00 52.81 96 PRO A C 1
ATOM 690 O O . PRO A 1 96 ? 44.982 1.064 20.678 1.00 52.81 96 PRO A O 1
ATOM 693 N N . VAL A 1 97 ? 43.227 -0.115 21.524 1.00 41.12 97 VAL A N 1
ATOM 694 C CA . VAL A 1 97 ? 43.070 0.318 22.935 1.00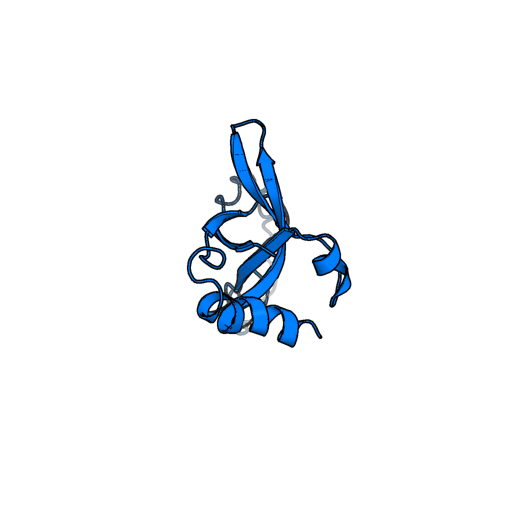 41.12 97 VAL A CA 1
ATOM 695 C C . VAL A 1 97 ? 42.444 1.688 23.236 1.00 41.12 97 VAL A C 1
ATOM 697 O O . VAL A 1 97 ? 43.054 2.736 23.084 1.00 41.12 97 VAL A O 1
ATOM 700 N N . GLY A 1 98 ? 41.246 1.640 23.835 1.00 31.28 98 GLY A N 1
ATOM 701 C CA . GLY A 1 98 ? 40.641 2.756 24.564 1.00 31.28 98 GLY A CA 1
ATOM 702 C C . GLY A 1 98 ? 39.139 2.572 24.753 1.00 31.28 98 GLY A C 1
ATOM 703 O O . GLY A 1 98 ? 38.365 2.895 23.863 1.00 31.28 98 GLY A O 1
ATOM 704 N N . GLY A 1 99 ? 38.721 2.005 25.887 1.00 38.62 99 GLY A N 1
ATOM 705 C CA . GLY A 1 99 ? 37.308 1.796 26.190 1.00 38.62 99 GLY A CA 1
ATOM 706 C C . GLY A 1 99 ? 36.528 3.097 26.378 1.00 38.62 99 GLY A C 1
ATOM 707 O O . GLY A 1 99 ? 37.030 4.053 26.957 1.00 38.62 99 GLY A O 1
ATOM 708 N N . ALA A 1 100 ? 35.271 3.082 25.950 1.00 33.12 100 ALA A N 1
ATOM 709 C CA . ALA A 1 100 ? 34.177 3.858 26.521 1.00 33.12 100 ALA A CA 1
ATOM 710 C C . ALA A 1 100 ? 32.872 3.264 25.981 1.00 33.12 100 ALA A C 1
ATOM 712 O O . ALA A 1 100 ? 32.661 3.196 24.772 1.00 33.12 100 ALA A O 1
ATOM 713 N N . ALA A 1 101 ? 32.014 2.786 26.877 1.00 46.59 101 ALA A N 1
ATOM 714 C CA . ALA A 1 101 ? 30.647 2.430 26.535 1.00 46.59 101 ALA A CA 1
ATOM 715 C C . ALA A 1 101 ? 29.887 3.680 26.050 1.00 46.59 101 ALA A C 1
ATOM 717 O O . ALA A 1 101 ? 29.987 4.718 26.705 1.00 46.59 101 ALA A O 1
ATOM 718 N N . PRO A 1 102 ? 29.059 3.600 24.998 1.00 43.41 102 PRO A N 1
ATOM 719 C CA . PRO A 1 102 ? 27.879 4.439 24.891 1.00 43.41 102 PRO A CA 1
ATOM 720 C C . PRO A 1 102 ? 26.751 3.662 25.587 1.00 43.41 102 PRO A C 1
ATOM 722 O O . PRO A 1 102 ? 26.420 2.538 25.227 1.00 43.41 102 PRO A O 1
ATOM 725 N N . GLY A 1 103 ? 26.238 4.132 26.717 1.00 30.66 103 GLY A N 1
ATOM 726 C CA . GLY A 1 103 ? 25.441 5.346 26.714 1.00 30.66 103 GLY A CA 1
ATOM 727 C C . GLY A 1 103 ? 24.066 4.949 26.204 1.00 30.66 103 GLY A C 1
ATOM 728 O O . GLY A 1 103 ? 23.829 4.947 25.000 1.00 30.66 103 GLY A O 1
ATOM 729 N N . SER A 1 104 ? 23.207 4.533 27.134 1.00 38.50 104 SER A N 1
ATOM 730 C CA . SER A 1 104 ? 21.782 4.309 26.938 1.00 38.50 104 SER A CA 1
ATOM 731 C C . SER A 1 104 ? 21.185 5.565 26.308 1.00 38.50 104 SER A C 1
ATOM 733 O O . SER A 1 104 ? 20.877 6.531 27.001 1.00 38.50 104 SER A O 1
ATOM 735 N N . GLY A 1 105 ? 21.108 5.578 24.980 1.00 32.19 105 GLY A N 1
ATOM 736 C CA . GLY A 1 105 ? 20.400 6.595 24.229 1.00 32.19 105 GLY A CA 1
ATOM 737 C C . GLY A 1 105 ? 18.925 6.391 24.497 1.00 32.19 105 GLY A C 1
ATOM 738 O O . GLY A 1 105 ? 18.297 5.522 23.897 1.00 32.19 105 GLY A O 1
ATOM 739 N N . GLU A 1 106 ? 18.417 7.148 25.462 1.00 35.34 106 GLU A N 1
ATOM 740 C CA . GLU A 1 106 ? 17.014 7.496 25.601 1.00 35.34 106 GLU A CA 1
ATOM 741 C C . GLU A 1 106 ? 16.430 7.652 24.194 1.00 35.34 106 GLU A C 1
ATOM 743 O O . GLU A 1 106 ? 16.886 8.497 23.419 1.00 35.34 106 GLU A O 1
ATOM 748 N N . SER A 1 107 ? 15.519 6.744 23.826 1.00 38.16 107 SER A N 1
ATOM 749 C CA . SER A 1 107 ? 14.832 6.755 22.536 1.00 38.16 107 SER A CA 1
ATOM 750 C C . SER A 1 107 ? 13.936 7.989 22.533 1.00 38.16 107 SER A C 1
ATOM 752 O O . SER A 1 107 ? 12.756 7.927 22.870 1.00 38.16 107 SER A O 1
ATOM 754 N N . ALA A 1 108 ? 14.539 9.146 22.251 1.00 35.84 108 AL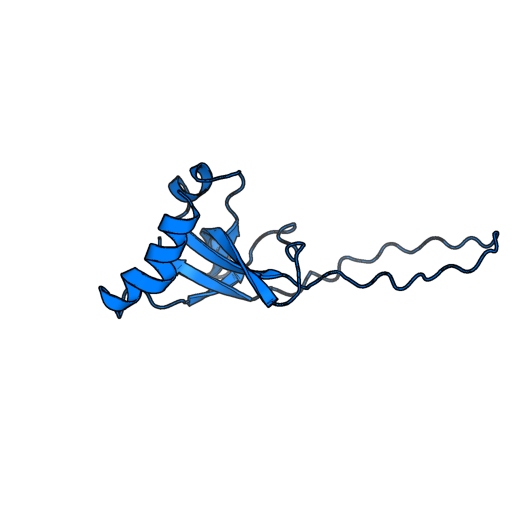A A N 1
ATOM 755 C CA . ALA A 1 108 ? 13.838 10.361 21.899 1.00 35.84 108 ALA A CA 1
ATOM 756 C C . ALA A 1 108 ? 12.944 9.966 20.728 1.00 35.84 108 ALA A C 1
ATOM 758 O O . ALA A 1 108 ? 13.456 9.630 19.657 1.00 35.84 108 ALA A O 1
ATOM 759 N N . GLY A 1 109 ? 11.639 9.876 21.010 1.00 37.34 109 GLY A N 1
ATOM 760 C CA . GLY A 1 109 ? 10.641 9.263 20.142 1.00 37.34 109 GLY A CA 1
ATOM 761 C C . GLY A 1 109 ? 10.918 9.608 18.689 1.00 37.34 109 GLY A C 1
ATOM 762 O O . GLY A 1 109 ? 11.007 10.788 18.341 1.00 37.34 109 GLY A O 1
ATOM 763 N N . ALA A 1 110 ? 11.144 8.575 17.873 1.00 50.09 110 ALA A N 1
ATOM 764 C CA . ALA A 1 110 ? 11.459 8.759 16.467 1.00 50.09 110 ALA A CA 1
ATOM 765 C C . ALA A 1 110 ? 10.439 9.738 15.860 1.00 50.09 110 ALA A C 1
ATOM 767 O O . ALA A 1 110 ? 9.239 9.577 16.106 1.00 50.09 110 ALA A O 1
ATOM 768 N N . PRO A 1 111 ? 10.887 10.768 15.119 1.00 54.91 111 PRO A N 1
ATOM 769 C CA . PRO A 1 111 ? 9.985 11.785 14.600 1.00 54.91 111 PRO A CA 1
ATOM 770 C C . PRO A 1 111 ? 8.862 11.121 13.802 1.00 54.91 111 PRO A C 1
ATOM 772 O O . PRO A 1 111 ? 9.125 10.233 12.985 1.00 54.91 111 PRO A O 1
ATOM 775 N N . GLU A 1 112 ? 7.617 11.545 14.042 1.00 72.75 112 GLU A N 1
ATOM 776 C CA . GLU A 1 112 ? 6.450 11.026 13.327 1.00 72.75 112 GLU A CA 1
ATOM 777 C C . GLU A 1 112 ? 6.664 11.213 11.818 1.00 72.75 112 GLU A C 1
ATOM 779 O O . GLU A 1 112 ? 6.683 12.328 11.289 1.00 72.75 112 GLU A O 1
ATOM 784 N N . ARG A 1 113 ? 6.898 10.109 11.105 1.00 84.69 113 ARG A N 1
ATOM 785 C CA . ARG A 1 113 ? 7.287 10.155 9.696 1.00 84.69 113 ARG A CA 1
ATOM 786 C C . ARG A 1 113 ? 6.050 10.285 8.817 1.00 84.69 113 ARG A C 1
ATOM 788 O O . ARG A 1 113 ? 5.222 9.378 8.774 1.00 84.69 113 ARG A O 1
ATOM 795 N N . SER A 1 114 ? 5.951 11.380 8.063 1.00 89.19 114 SER A N 1
ATOM 796 C CA . SER A 1 114 ? 4.900 11.530 7.048 1.00 89.19 114 SER A CA 1
ATOM 797 C C . SER A 1 114 ? 5.234 10.751 5.768 1.00 89.19 114 SER A C 1
ATOM 799 O O . SER A 1 114 ? 6.379 10.747 5.312 1.00 89.19 114 SER A O 1
ATOM 801 N N . VAL A 1 115 ? 4.233 10.087 5.191 1.00 92.38 115 VAL A N 1
ATOM 802 C CA . VAL A 1 115 ? 4.334 9.264 3.976 1.00 92.38 115 VAL A CA 1
ATOM 803 C C . VAL A 1 115 ? 3.189 9.573 3.015 1.00 92.38 115 VAL A C 1
ATOM 805 O O . VAL A 1 115 ? 2.143 10.086 3.418 1.00 92.38 115 VAL A O 1
ATOM 808 N N . LEU A 1 116 ? 3.380 9.262 1.733 1.00 94.00 116 LEU A N 1
ATOM 809 C CA . LEU A 1 116 ? 2.305 9.313 0.742 1.00 94.00 116 LEU A CA 1
ATOM 810 C C . LEU A 1 116 ? 1.604 7.959 0.661 1.00 94.00 116 LEU A C 1
ATOM 812 O O . LEU A 1 116 ? 2.253 6.914 0.665 1.00 94.00 116 LEU A O 1
ATOM 816 N N . VAL A 1 117 ? 0.279 7.992 0.572 1.00 94.75 117 VAL A N 1
ATOM 817 C CA . VAL A 1 117 ? -0.582 6.812 0.598 1.00 94.75 117 VAL A CA 1
ATOM 818 C C . VAL A 1 117 ? -1.596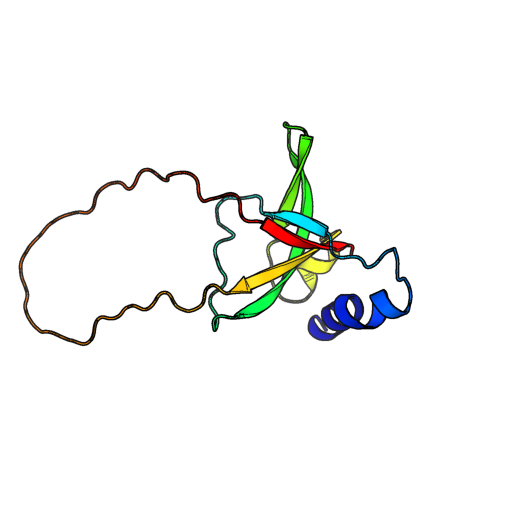 6.870 -0.537 1.00 94.75 117 VAL A C 1
ATOM 820 O O . VAL A 1 117 ? -2.265 7.883 -0.733 1.00 94.75 117 VAL A O 1
ATOM 823 N N . LEU A 1 118 ? -1.733 5.763 -1.259 1.00 94.31 118 LEU A N 1
ATOM 824 C CA . LEU A 1 118 ? -2.783 5.528 -2.250 1.00 94.31 118 LEU A CA 1
ATOM 825 C C . LEU A 1 118 ? -3.778 4.516 -1.690 1.00 94.31 118 LEU A C 1
ATOM 827 O O . LEU A 1 118 ? -3.362 3.539 -1.071 1.00 94.31 118 LEU A O 1
ATOM 831 N N . ALA A 1 119 ? -5.072 4.707 -1.935 1.00 92.75 119 ALA A N 1
ATOM 832 C CA . ALA A 1 119 ? -6.066 3.679 -1.633 1.00 92.75 119 ALA A CA 1
ATOM 833 C C . ALA A 1 119 ? -5.907 2.489 -2.596 1.00 92.75 119 ALA A C 1
ATOM 835 O O . ALA A 1 119 ? -5.690 2.694 -3.798 1.00 92.75 119 ALA A O 1
ATOM 836 N N . LEU A 1 120 ? -6.020 1.264 -2.079 1.00 90.56 120 LEU A N 1
ATOM 837 C CA . LEU A 1 120 ? -6.075 0.043 -2.890 1.00 90.56 120 LEU A CA 1
ATOM 838 C C . LEU A 1 120 ? -7.516 -0.331 -3.232 1.00 90.56 120 LEU A C 1
ATOM 840 O O . LEU A 1 120 ? -8.392 -0.152 -2.360 1.00 90.56 120 LEU A O 1
#

Organism: NCBI:txid173362

Secondary structure (DSSP, 8-state):
-HHHHHHIIIIIHHHH-TTTT--EEEEEPSTT-PPPSSSTTPEEEEEEEEEE-TTS-EEEEEPP-STTGGGGT-SEEEEEE--------------------------------EEEEEE-

Sequence (120 aa):
PVGALVGYHLFVRPLLDRDGATPRRMLLGGEGDGPRRGPAGTVHALPGRREVVADGREVVRLVPGRRLAPYGRADAMVLLESAGPVGGADDGGAGPVGGAAPGSGESAGAPERSVLVLAL